Protein AF-A0A630V4N5-F1 (afdb_monomer)

Nearest PDB structures (foldseek):
  8ek7-assembly1_A  TM=9.807E-01  e=8.778E-05  Klebsiella aerogenes

Organism: Salmonella derby (NCBI:txid28144)

Structure (mmCIF, N/CA/C/O backbone):
data_AF-A0A630V4N5-F1
#
_entry.id   AF-A0A630V4N5-F1
#
loop_
_atom_site.group_PDB
_atom_site.id
_atom_site.type_symbol
_atom_site.label_atom_id
_atom_site.label_alt_id
_atom_site.label_comp_id
_atom_site.label_asym_id
_atom_site.label_entity_id
_atom_site.label_seq_id
_atom_site.pdbx_PDB_ins_code
_atom_site.Cartn_x
_atom_site.Cartn_y
_atom_site.Cartn_z
_atom_site.occupancy
_atom_site.B_iso_or_equiv
_atom_site.auth_seq_id
_atom_site.auth_comp_id
_atom_site.auth_asym_id
_atom_site.auth_atom_id
_atom_site.pdbx_PDB_model_num
ATOM 1 N N . MET A 1 1 ? -18.874 -26.822 6.046 1.00 43.31 1 MET A N 1
ATOM 2 C CA . MET A 1 1 ? -17.790 -26.272 6.886 1.00 43.31 1 MET A CA 1
ATOM 3 C C . MET A 1 1 ? -16.469 -26.641 6.231 1.00 43.31 1 MET A C 1
ATOM 5 O O . MET A 1 1 ? -16.001 -27.751 6.422 1.00 43.31 1 MET A O 1
ATOM 9 N N . THR A 1 2 ? -15.905 -25.771 5.398 1.00 29.94 2 THR A N 1
ATOM 10 C CA . THR A 1 2 ? -14.569 -25.978 4.819 1.00 29.94 2 THR A CA 1
ATOM 11 C C . THR A 1 2 ? -13.802 -24.678 4.985 1.00 29.94 2 THR A C 1
ATOM 13 O O . THR A 1 2 ? -14.001 -23.732 4.230 1.00 29.94 2 THR A O 1
ATOM 16 N N . PHE A 1 3 ? -12.987 -24.624 6.037 1.00 47.38 3 PHE A N 1
ATOM 17 C CA . PHE A 1 3 ? -11.972 -23.598 6.231 1.00 47.38 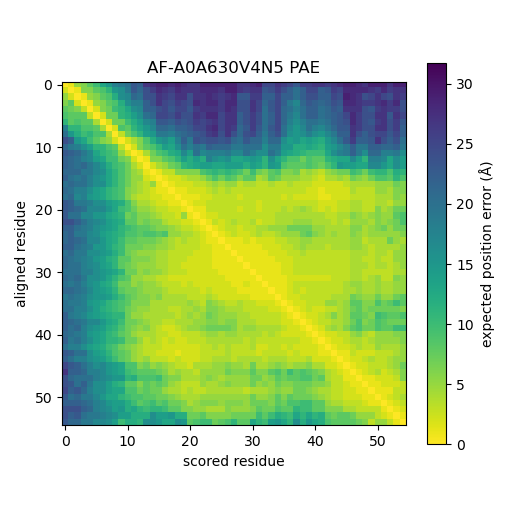3 PHE A CA 1
ATOM 18 C C . PHE A 1 3 ? -10.876 -23.849 5.193 1.00 47.38 3 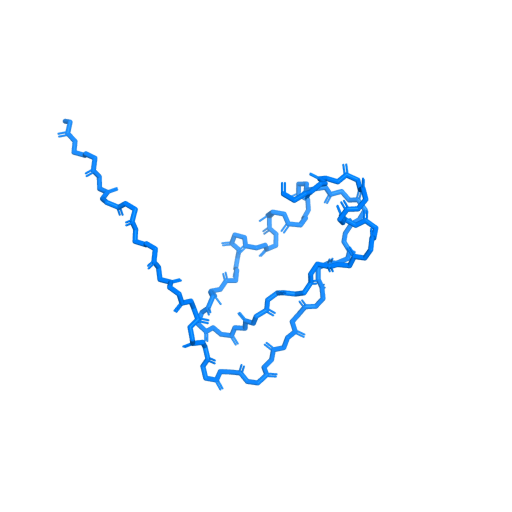PHE A C 1
ATOM 20 O O . PHE A 1 3 ? -10.059 -24.753 5.353 1.00 47.38 3 PHE A O 1
ATOM 27 N N . THR A 1 4 ? -10.908 -23.112 4.085 1.00 44.25 4 THR A N 1
ATOM 28 C CA . THR A 1 4 ? -9.824 -23.129 3.103 1.00 44.25 4 THR A CA 1
ATOM 29 C C . THR A 1 4 ? -8.675 -22.284 3.623 1.00 44.25 4 THR A C 1
ATOM 31 O O . THR A 1 4 ? -8.841 -21.122 3.985 1.00 44.25 4 THR A O 1
ATOM 34 N N . ALA A 1 5 ? -7.532 -22.951 3.699 1.00 47.09 5 ALA A N 1
ATOM 35 C CA . ALA A 1 5 ? -6.293 -22.541 4.315 1.00 47.09 5 ALA A CA 1
ATOM 36 C C . ALA A 1 5 ? -5.807 -21.144 3.907 1.00 47.09 5 ALA A C 1
ATOM 38 O O . ALA A 1 5 ? -5.689 -20.817 2.724 1.00 47.09 5 ALA A O 1
ATOM 39 N N . SER A 1 6 ? -5.416 -20.384 4.929 1.00 56.88 6 SER A N 1
ATOM 40 C CA . SER A 1 6 ? -4.455 -19.292 4.858 1.00 56.88 6 SER A CA 1
ATOM 41 C C . SER A 1 6 ? -3.220 -19.750 4.081 1.00 56.88 6 SER A C 1
ATOM 43 O O . SER A 1 6 ? -2.405 -20.520 4.586 1.00 56.88 6 SER A O 1
ATOM 45 N N . SER A 1 7 ? -3.086 -19.296 2.839 1.00 51.06 7 SER A N 1
ATOM 46 C CA . SER A 1 7 ? -1.851 -19.448 2.074 1.00 51.06 7 SER A CA 1
ATOM 47 C C . SER A 1 7 ? -0.998 -18.216 2.326 1.00 51.06 7 SER A C 1
ATOM 49 O O . SER A 1 7 ? -1.084 -17.218 1.618 1.00 51.06 7 SER A O 1
ATOM 51 N N . SER A 1 8 ? -0.193 -18.280 3.384 1.0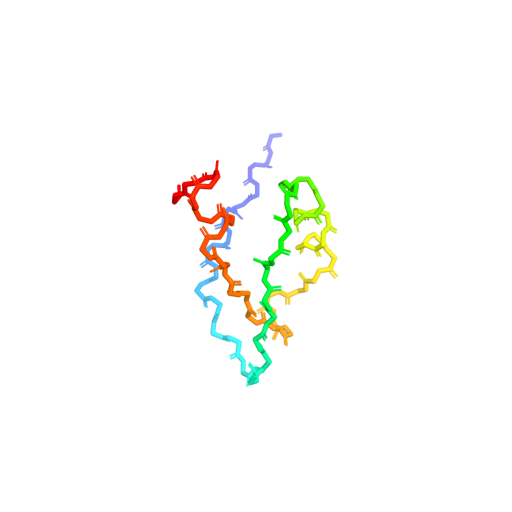0 60.38 8 SER A N 1
ATOM 52 C CA . SER A 1 8 ? 0.900 -17.342 3.618 1.00 60.38 8 SER A CA 1
ATOM 53 C C . SER A 1 8 ? 1.970 -17.566 2.549 1.00 60.38 8 SER A C 1
ATOM 55 O O . SER A 1 8 ? 2.926 -18.309 2.753 1.00 60.38 8 SER A O 1
ATOM 57 N N . SER A 1 9 ? 1.802 -16.959 1.376 1.00 54.25 9 SER A N 1
ATOM 58 C CA . SER A 1 9 ? 2.883 -16.838 0.406 1.00 54.25 9 SER A CA 1
ATOM 59 C C . S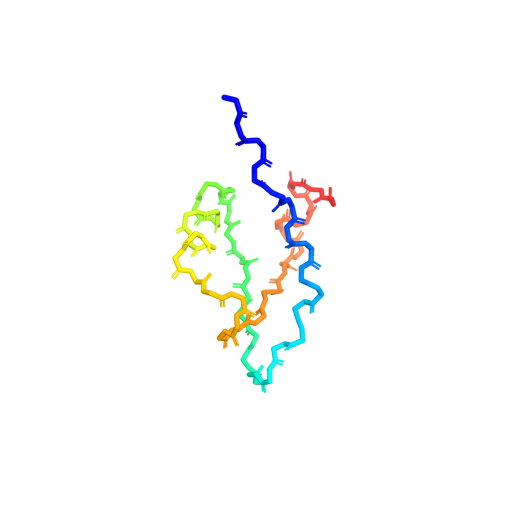ER A 1 9 ? 3.764 -15.671 0.839 1.00 54.25 9 SER A C 1
ATOM 61 O O . SER A 1 9 ? 3.361 -14.514 0.714 1.00 54.25 9 SER A O 1
ATOM 63 N N . CYS A 1 10 ? 4.970 -15.947 1.339 1.00 47.22 10 CYS A N 1
ATOM 64 C CA . CYS A 1 10 ? 6.042 -14.952 1.304 1.00 47.22 10 CYS A CA 1
ATOM 65 C C . CYS A 1 10 ? 6.206 -14.548 -0.167 1.00 47.22 10 CYS A C 1
ATOM 67 O O . CYS A 1 10 ? 6.745 -15.321 -0.956 1.00 47.22 10 CYS A O 1
ATOM 69 N N . ALA A 1 11 ? 5.639 -13.404 -0.554 1.00 59.59 11 ALA A N 1
ATOM 70 C CA . ALA A 1 11 ? 5.523 -12.980 -1.943 1.00 59.59 11 ALA A CA 1
ATOM 71 C C . ALA A 1 11 ? 6.902 -12.584 -2.492 1.00 59.59 11 ALA A C 1
ATOM 73 O O . ALA A 1 11 ? 7.287 -11.416 -2.518 1.00 59.59 11 ALA A O 1
ATOM 74 N N . ILE A 1 12 ? 7.676 -13.584 -2.911 1.00 59.84 12 ILE A N 1
ATOM 75 C CA . ILE A 1 12 ? 8.866 -13.393 -3.732 1.00 59.84 12 ILE A CA 1
ATOM 76 C C . ILE A 1 12 ? 8.357 -13.213 -5.161 1.00 59.84 12 ILE A C 1
ATOM 78 O O . ILE A 1 12 ? 8.195 -14.163 -5.919 1.00 59.84 12 ILE A O 1
ATOM 82 N N . THR A 1 13 ? 8.010 -11.971 -5.480 1.00 64.25 13 THR A N 1
ATOM 83 C CA . THR A 1 13 ? 7.622 -11.538 -6.826 1.00 64.25 13 THR A CA 1
ATOM 84 C C . THR A 1 13 ? 8.909 -11.267 -7.611 1.00 64.25 13 THR A C 1
ATOM 86 O O . THR A 1 13 ? 9.805 -10.590 -7.091 1.00 64.25 13 THR A O 1
ATOM 89 N N . GLU A 1 14 ? 9.039 -11.819 -8.820 1.00 72.31 14 GLU A N 1
ATOM 90 C CA . GLU A 1 14 ? 10.175 -11.541 -9.724 1.00 72.31 14 GLU A CA 1
ATOM 91 C C . GLU A 1 14 ? 10.045 -10.166 -10.397 1.00 72.31 14 GLU A C 1
ATOM 93 O O . GLU A 1 14 ? 11.006 -9.637 -10.955 1.00 72.31 14 GLU A O 1
ATOM 98 N N . SER A 1 15 ? 8.860 -9.561 -10.309 1.00 74.44 15 SER A N 1
ATOM 99 C CA . SER A 1 15 ? 8.577 -8.254 -10.877 1.00 74.44 15 SER A CA 1
ATOM 100 C C . SER A 1 15 ? 9.359 -7.149 -10.158 1.00 74.44 15 SER A C 1
ATOM 102 O O . SER A 1 15 ? 9.181 -6.952 -8.952 1.00 74.44 15 SER A O 1
ATOM 104 N N . PRO A 1 16 ? 10.158 -6.341 -10.882 1.00 83.88 16 PRO A N 1
ATOM 105 C CA . PRO A 1 16 ? 10.890 -5.209 -10.306 1.00 83.88 16 PRO A CA 1
ATOM 106 C C . PRO A 1 16 ? 9.981 -4.009 -9.980 1.00 83.88 16 PRO A C 1
ATOM 108 O O . PRO A 1 16 ? 10.461 -2.953 -9.567 1.00 83.88 16 PRO A O 1
ATOM 111 N N . VAL A 1 17 ? 8.669 -4.143 -10.193 1.00 85.62 17 VAL A N 1
ATOM 112 C CA . VAL A 1 17 ? 7.687 -3.070 -10.041 1.00 85.62 17 VAL A CA 1
ATOM 113 C C . VAL A 1 17 ? 7.279 -2.927 -8.578 1.00 85.62 17 VAL A C 1
ATOM 115 O O . VAL A 1 17 ? 6.771 -3.864 -7.957 1.00 85.62 17 VAL A O 1
ATOM 118 N N . VAL A 1 18 ? 7.450 -1.715 -8.050 1.00 88.12 18 VAL A N 1
ATOM 119 C CA . VAL A 1 18 ? 6.986 -1.325 -6.716 1.00 88.12 18 VAL A CA 1
ATOM 120 C C . VAL A 1 18 ? 5.981 -0.189 -6.852 1.00 88.12 18 VAL A C 1
ATOM 122 O O . VAL A 1 18 ? 6.323 0.900 -7.310 1.00 88.12 18 VAL A O 1
ATOM 125 N N . VAL A 1 19 ? 4.744 -0.436 -6.436 1.00 88.69 19 VAL A N 1
ATOM 126 C CA . VAL A 1 19 ? 3.649 0.534 -6.468 1.00 88.69 19 VAL A CA 1
ATOM 127 C C . VAL A 1 19 ? 3.557 1.232 -5.115 1.00 88.69 19 VAL A C 1
ATOM 129 O O . VAL A 1 19 ? 3.483 0.582 -4.073 1.00 88.69 19 VAL A O 1
ATOM 132 N N . ALA A 1 20 ? 3.569 2.564 -5.117 1.00 89.25 20 ALA A N 1
ATOM 133 C CA . ALA A 1 20 ? 3.382 3.352 -3.906 1.00 89.25 20 ALA A CA 1
ATOM 134 C C . ALA A 1 20 ? 1.891 3.411 -3.537 1.00 89.25 20 ALA A C 1
ATOM 136 O O . ALA A 1 20 ? 1.080 3.949 -4.287 1.00 89.25 20 ALA A O 1
ATOM 137 N N . LEU A 1 21 ? 1.545 2.858 -2.375 1.00 85.81 21 LEU A N 1
ATOM 138 C CA . LEU A 1 21 ? 0.235 3.000 -1.755 1.00 85.81 21 LEU A CA 1
ATOM 139 C C . LEU A 1 21 ? 0.247 4.279 -0.904 1.00 85.81 21 LEU A C 1
ATOM 141 O O . LEU A 1 21 ? 0.680 4.273 0.251 1.00 85.81 21 LEU A O 1
ATOM 145 N N . ASP A 1 22 ? -0.186 5.379 -1.514 1.00 81.81 22 ASP A N 1
ATOM 146 C CA . ASP A 1 22 ? -0.298 6.700 -0.889 1.00 81.81 22 ASP A CA 1
ATOM 147 C C . ASP A 1 22 ? -1.730 7.219 -1.083 1.00 81.81 22 ASP A C 1
ATOM 149 O O . ASP A 1 22 ? -2.010 8.092 -1.900 1.00 81.81 22 ASP A O 1
ATOM 153 N N . TYR A 1 23 ? -2.680 6.576 -0.399 1.00 82.81 23 TYR A N 1
ATOM 154 C CA . TYR A 1 23 ? -4.074 7.012 -0.386 1.00 82.81 23 TYR A CA 1
ATOM 155 C C . TYR A 1 23 ? -4.397 7.678 0.948 1.00 82.81 23 TYR A C 1
ATOM 157 O O . TYR A 1 23 ? -4.078 7.148 2.012 1.00 82.81 23 TYR A O 1
ATOM 165 N N . HIS A 1 24 ? -5.119 8.794 0.879 1.00 79.88 24 HIS A N 1
ATOM 166 C CA . HIS A 1 24 ? -5.659 9.483 2.054 1.00 79.88 24 HIS A CA 1
ATOM 167 C C . HIS A 1 24 ? -6.741 8.650 2.772 1.00 79.88 24 HIS A C 1
ATOM 169 O O . HIS A 1 24 ? -6.940 8.764 3.978 1.00 79.88 24 HIS A O 1
ATOM 175 N N . GLU A 1 25 ? -7.442 7.789 2.025 1.00 82.81 25 GLU A N 1
ATOM 176 C CA . GLU A 1 25 ? -8.536 6.946 2.512 1.00 82.81 25 GLU A CA 1
ATOM 177 C C . GLU A 1 25 ? -8.175 5.461 2.410 1.00 82.81 25 GLU A C 1
ATOM 179 O O . GLU A 1 25 ? -7.792 4.9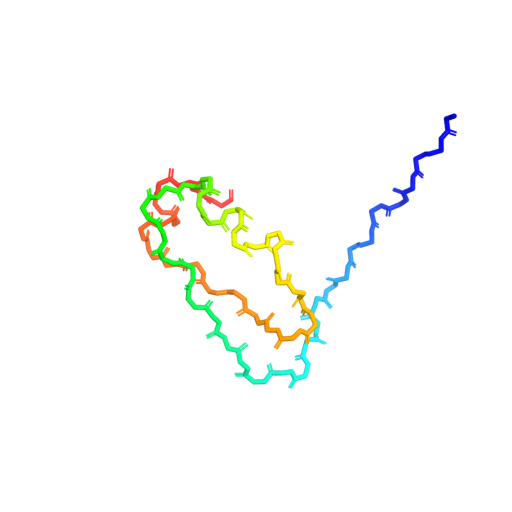68 1.343 1.00 82.81 25 GLU A O 1
ATOM 184 N N . ARG A 1 26 ? -8.361 4.730 3.516 1.00 84.25 26 ARG A N 1
ATOM 185 C CA . ARG A 1 26 ? -8.056 3.296 3.619 1.00 84.25 26 ARG A CA 1
ATOM 186 C C . ARG A 1 26 ? -8.847 2.461 2.609 1.00 84.25 26 ARG A C 1
ATOM 188 O O . ARG A 1 26 ? -8.284 1.568 1.987 1.00 84.25 26 ARG A O 1
ATOM 195 N N . ASP A 1 27 ? -10.131 2.753 2.430 1.00 88.81 27 ASP A N 1
ATOM 196 C CA . ASP A 1 27 ? -11.021 1.985 1.554 1.00 88.81 27 ASP A CA 1
ATOM 197 C C . ASP A 1 27 ? -10.602 2.066 0.085 1.00 88.81 27 ASP A C 1
ATOM 199 O O . ASP A 1 27 ? -10.660 1.073 -0.636 1.00 88.81 27 ASP A O 1
ATOM 203 N N . LYS A 1 28 ? -10.095 3.225 -0.352 1.00 87.44 28 LYS A N 1
ATOM 204 C CA . LYS A 1 28 ? -9.544 3.396 -1.705 1.00 87.44 28 LYS A CA 1
ATOM 205 C C . LYS A 1 28 ? -8.267 2.587 -1.894 1.00 87.44 28 LYS A C 1
ATOM 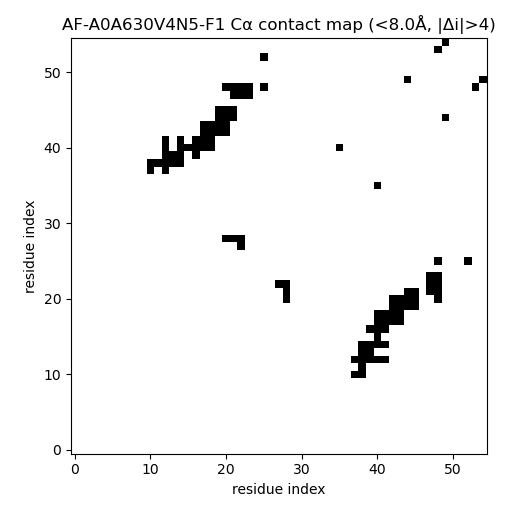207 O O . LYS A 1 28 ? -8.107 1.945 -2.930 1.00 87.44 28 LYS A O 1
ATOM 212 N N . ALA A 1 29 ? -7.396 2.581 -0.885 1.00 87.50 29 ALA A N 1
ATOM 213 C CA . ALA A 1 29 ? -6.212 1.733 -0.878 1.00 87.50 29 ALA A CA 1
ATOM 214 C C . ALA A 1 29 ? -6.584 0.250 -0.969 1.00 87.50 29 ALA A C 1
ATOM 216 O O . ALA A 1 29 ? -6.086 -0.440 -1.851 1.00 87.50 29 ALA A O 1
ATOM 217 N N . LEU A 1 30 ? -7.493 -0.234 -0.120 1.00 87.69 30 LEU A N 1
ATOM 218 C CA . LEU A 1 30 ? -7.934 -1.632 -0.138 1.00 87.69 30 LEU A CA 1
ATOM 219 C C . LEU A 1 30 ? -8.611 -2.013 -1.454 1.00 87.69 30 LEU A C 1
ATOM 221 O O . LEU A 1 30 ? -8.259 -3.035 -2.026 1.00 87.69 30 LEU A O 1
ATOM 225 N N . ALA A 1 31 ? -9.496 -1.170 -1.990 1.00 91.25 31 ALA A N 1
ATOM 226 C CA . ALA A 1 31 ? -10.142 -1.416 -3.279 1.00 91.25 31 ALA A CA 1
ATOM 227 C C . ALA A 1 31 ? -9.158 -1.423 -4.462 1.00 91.25 31 ALA A C 1
ATOM 229 O O . ALA A 1 31 ? -9.453 -2.010 -5.504 1.00 91.25 31 ALA A O 1
ATOM 230 N N . PHE A 1 32 ? -8.015 -0.744 -4.335 1.00 89.19 32 PHE A N 1
ATOM 231 C CA . PHE A 1 32 ? -6.923 -0.851 -5.296 1.00 89.19 32 PHE A CA 1
ATOM 232 C C . PHE A 1 32 ? -6.171 -2.168 -5.117 1.00 89.19 32 PHE A C 1
ATOM 234 O O . PHE A 1 32 ? -6.000 -2.877 -6.101 1.00 89.19 32 PHE A O 1
ATOM 241 N N . VAL A 1 33 ? -5.786 -2.514 -3.882 1.00 87.69 33 VAL A N 1
ATOM 242 C CA . VAL A 1 33 ? -5.082 -3.767 -3.558 1.00 87.69 33 VAL A CA 1
ATOM 243 C C . VAL A 1 33 ? -5.878 -4.999 -3.982 1.00 87.69 33 VAL A C 1
ATOM 245 O O . VAL A 1 33 ? -5.297 -5.936 -4.508 1.00 87.69 33 VAL A O 1
ATOM 248 N N . ASP A 1 34 ? -7.202 -4.968 -3.848 1.00 89.25 34 ASP A N 1
ATOM 249 C CA . ASP A 1 34 ? -8.091 -6.061 -4.259 1.00 89.25 34 ASP A CA 1
ATOM 250 C C . ASP A 1 34 ? -8.038 -6.348 -5.774 1.00 89.25 34 ASP A C 1
ATOM 252 O O . ASP A 1 34 ? -8.358 -7.442 -6.227 1.00 89.25 34 ASP A O 1
ATOM 256 N N . LYS A 1 35 ? -7.606 -5.367 -6.578 1.00 88.19 35 LYS A N 1
ATOM 257 C CA . LYS A 1 35 ? -7.519 -5.469 -8.044 1.00 88.19 35 LYS A CA 1
ATOM 258 C C . LYS A 1 35 ? -6.134 -5.847 -8.560 1.00 88.19 35 LYS A C 1
ATOM 260 O O . LYS A 1 35 ? -5.987 -6.016 -9.769 1.00 88.19 35 LYS A O 1
ATOM 265 N N . ILE A 1 36 ? -5.121 -5.900 -7.699 1.00 86.56 36 ILE A N 1
ATOM 266 C CA . ILE A 1 36 ? -3.740 -6.198 -8.091 1.00 86.56 36 ILE A CA 1
ATOM 267 C C . ILE A 1 36 ? -3.283 -7.517 -7.492 1.00 86.56 36 ILE A C 1
ATOM 269 O O . ILE A 1 36 ? -3.500 -7.806 -6.318 1.00 86.56 36 ILE A O 1
ATOM 273 N N . ASP A 1 37 ? -2.580 -8.292 -8.309 1.00 82.56 37 ASP A N 1
ATOM 274 C CA . ASP A 1 37 ? -2.003 -9.551 -7.879 1.00 82.56 37 ASP 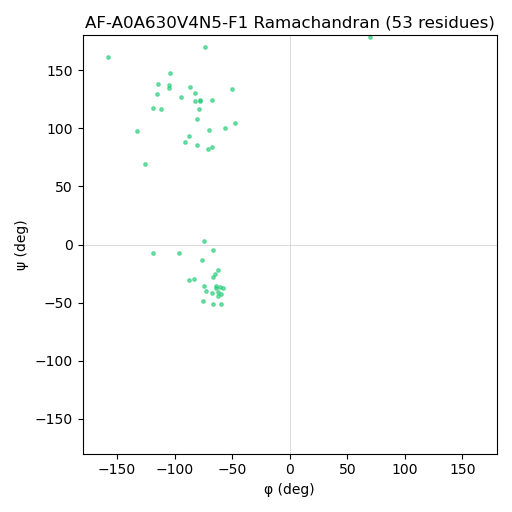A CA 1
ATOM 275 C C . ASP A 1 37 ? -0.621 -9.323 -7.246 1.00 82.56 37 ASP A C 1
ATOM 277 O O . ASP A 1 37 ? 0.235 -8.638 -7.820 1.00 82.56 37 ASP A O 1
ATOM 281 N N . PRO A 1 38 ? -0.328 -9.961 -6.101 1.00 80.75 38 PRO A N 1
ATOM 282 C CA . PRO A 1 38 ? 0.983 -9.882 -5.462 1.00 80.75 38 PRO A CA 1
ATOM 283 C C . PRO A 1 38 ? 2.086 -10.549 -6.292 1.00 80.75 38 PRO A C 1
ATOM 285 O O . PRO A 1 38 ? 3.243 -10.520 -5.895 1.00 80.75 38 PRO A O 1
ATOM 288 N N . ARG A 1 39 ? 1.765 -11.191 -7.420 1.00 81.12 39 ARG A N 1
ATOM 289 C CA . ARG A 1 39 ? 2.748 -11.769 -8.348 1.00 81.12 39 ARG A CA 1
ATOM 290 C C . ARG A 1 39 ? 3.293 -10.719 -9.315 1.00 81.12 39 ARG A C 1
ATOM 292 O O . ARG A 1 39 ? 4.453 -10.807 -9.707 1.00 81.12 39 ARG A O 1
ATOM 299 N N . ASP A 1 40 ? 2.485 -9.715 -9.639 1.00 81.06 40 ASP A N 1
ATOM 300 C CA . ASP A 1 40 ? 2.792 -8.699 -10.642 1.00 81.06 40 ASP A CA 1
ATOM 301 C C . ASP A 1 40 ? 3.558 -7.510 -10.066 1.00 81.06 40 ASP A C 1
ATOM 303 O O . ASP A 1 40 ? 4.370 -6.903 -10.765 1.00 81.06 40 ASP A O 1
ATOM 307 N N . CYS A 1 41 ? 3.350 -7.173 -8.794 1.00 84.44 41 CYS A N 1
ATOM 308 C CA . CYS A 1 41 ? 4.005 -6.026 -8.181 1.00 84.44 41 CYS A CA 1
ATOM 309 C C . CYS A 1 41 ? 4.073 -6.119 -6.655 1.00 84.44 41 CYS A C 1
ATOM 311 O O . CYS A 1 41 ? 3.356 -6.872 -6.000 1.00 84.44 41 CYS A O 1
ATOM 313 N N . ARG A 1 42 ? 4.974 -5.319 -6.082 1.00 86.62 42 ARG A N 1
ATOM 314 C CA . ARG A 1 42 ? 5.098 -5.129 -4.635 1.00 86.62 42 ARG A CA 1
ATOM 315 C C . ARG A 1 42 ? 4.497 -3.792 -4.247 1.00 86.62 42 ARG A C 1
ATOM 317 O O . ARG A 1 42 ? 4.590 -2.827 -5.001 1.00 86.62 42 ARG A O 1
ATOM 324 N N . LEU A 1 43 ? 3.932 -3.713 -3.052 1.00 87.88 43 LEU A N 1
ATOM 325 C CA . LEU A 1 43 ? 3.314 -2.490 -2.550 1.00 87.88 43 LEU A CA 1
ATOM 326 C C . LEU A 1 43 ? 4.215 -1.826 -1.515 1.00 87.88 43 LEU A C 1
ATOM 328 O O . LEU A 1 43 ? 4.732 -2.488 -0.616 1.00 87.88 43 LEU A O 1
ATOM 332 N N . LYS A 1 44 ? 4.392 -0.509 -1.628 1.00 87.75 44 LYS A N 1
ATOM 333 C CA . LYS A 1 44 ? 5.095 0.307 -0.637 1.00 87.75 44 LYS A CA 1
ATOM 334 C C . LYS A 1 44 ? 4.108 1.228 0.058 1.00 87.75 44 LYS A C 1
ATOM 336 O O . LYS A 1 44 ? 3.553 2.114 -0.581 1.00 87.75 44 LYS A O 1
ATOM 341 N N . VAL A 1 45 ? 3.934 1.045 1.360 1.00 86.56 45 VAL A N 1
ATOM 342 C CA . VAL A 1 45 ? 3.093 1.919 2.185 1.00 86.56 45 VAL A CA 1
ATOM 343 C C . VAL A 1 45 ? 3.858 3.210 2.489 1.00 86.56 45 VAL A C 1
ATOM 345 O O . VAL A 1 45 ? 4.992 3.167 2.972 1.00 86.56 45 VAL A O 1
ATOM 348 N N . GLY A 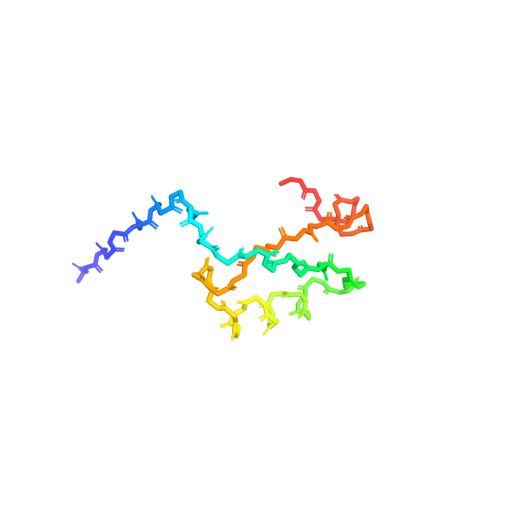1 46 ? 3.262 4.357 2.155 1.00 83.94 46 GLY A N 1
ATOM 349 C CA . GLY A 1 46 ? 3.806 5.682 2.464 1.00 83.94 46 GLY A CA 1
ATOM 350 C C . GLY A 1 46 ? 3.687 6.060 3.948 1.00 83.94 46 GLY A C 1
ATOM 351 O O . GLY A 1 46 ? 2.991 5.407 4.727 1.00 83.94 46 GLY A O 1
ATOM 352 N N . LYS A 1 47 ? 4.346 7.158 4.352 1.00 81.81 47 LYS A N 1
ATOM 353 C CA . LYS A 1 47 ? 4.313 7.663 5.742 1.00 81.81 47 LYS A CA 1
ATOM 354 C C . LYS A 1 47 ? 2.892 8.020 6.189 1.00 81.81 47 LYS A C 1
ATOM 356 O O . LYS A 1 47 ? 2.552 7.815 7.352 1.00 81.81 47 LYS A O 1
ATOM 361 N N . GLU A 1 48 ? 2.080 8.551 5.282 1.00 80.12 48 GLU A N 1
ATOM 362 C CA . GLU A 1 48 ? 0.730 9.023 5.584 1.00 80.12 48 GLU A CA 1
ATOM 363 C C . GLU A 1 48 ? -0.192 7.855 5.960 1.00 80.12 48 GLU A C 1
ATOM 365 O O . GLU A 1 48 ? -0.730 7.830 7.067 1.00 80.12 48 GLU A O 1
ATOM 370 N N . MET A 1 49 ? -0.243 6.806 5.130 1.00 81.25 49 MET A N 1
ATOM 371 C CA . MET A 1 49 ? -0.985 5.582 5.450 1.00 81.25 49 MET A CA 1
ATOM 372 C C . MET A 1 49 ? -0.460 4.866 6.700 1.00 81.25 49 MET A C 1
ATOM 374 O O . MET A 1 49 ? -1.263 4.421 7.516 1.00 81.25 49 MET A O 1
ATOM 378 N N . PHE A 1 50 ? 0.862 4.780 6.891 1.00 82.69 50 PHE A N 1
ATOM 379 C CA . PHE A 1 50 ? 1.434 4.139 8.082 1.00 82.69 50 PHE A CA 1
ATOM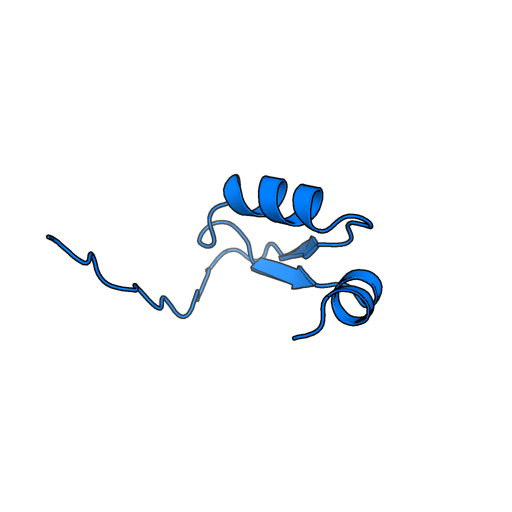 380 C C . PHE A 1 50 ? 1.070 4.889 9.374 1.00 82.69 50 PHE A C 1
ATOM 382 O O . PHE A 1 50 ? 0.788 4.273 10.398 1.00 82.69 50 PHE A O 1
ATOM 389 N N . THR A 1 51 ? 1.027 6.224 9.326 1.00 81.12 51 THR A N 1
ATOM 390 C CA . THR A 1 51 ? 0.650 7.055 10.482 1.00 81.12 51 THR A CA 1
ATOM 391 C C . THR A 1 51 ? -0.847 6.966 10.779 1.00 81.12 51 THR A C 1
ATOM 393 O O . THR A 1 51 ? -1.235 6.911 11.942 1.00 81.12 51 THR A O 1
ATOM 396 N N . LEU A 1 52 ? -1.691 6.946 9.741 1.00 80.38 52 LEU A N 1
ATOM 397 C CA . LEU A 1 52 ? -3.148 6.904 9.886 1.00 80.38 52 LEU A CA 1
ATOM 398 C C . LEU A 1 52 ? -3.669 5.527 10.305 1.00 80.38 52 LEU A C 1
ATOM 400 O O . LEU A 1 52 ? -4.662 5.438 11.027 1.00 80.38 52 LEU A O 1
ATOM 404 N N . PHE A 1 53 ? -3.039 4.454 9.824 1.00 77.25 53 PHE A N 1
ATOM 405 C CA . PHE A 1 53 ? -3.604 3.109 9.912 1.00 77.25 53 PHE A CA 1
ATOM 406 C C . PHE A 1 53 ? -2.764 2.116 10.712 1.00 77.25 53 PHE A C 1
ATOM 408 O O . PHE A 1 53 ? -3.289 1.050 11.023 1.00 77.25 53 PHE A O 1
ATOM 415 N N . GLY A 1 54 ? -1.550 2.494 11.122 1.00 72.19 54 GLY A N 1
ATOM 416 C CA . GLY A 1 54 ? -0.673 1.658 11.939 1.00 72.19 54 GLY A CA 1
ATOM 417 C C . GLY A 1 54 ? -0.112 0.438 11.193 1.00 72.19 54 GLY A C 1
ATOM 418 O O . GLY A 1 54 ? -0.387 0.264 10.003 1.00 72.19 54 GLY A O 1
ATOM 419 N N . PRO A 1 55 ? 0.730 -0.364 11.871 1.00 73.12 55 PRO A N 1
ATOM 420 C CA . PRO A 1 55 ? 1.220 -1.645 11.364 1.00 73.12 55 PRO A CA 1
ATOM 421 C C . PRO A 1 55 ? 0.154 -2.749 11.380 1.00 73.12 55 PRO A C 1
ATOM 423 O O . PRO A 1 55 ? -0.750 -2.703 12.247 1.00 73.12 55 PRO A O 1
#

Sequence (55 aa):
MTFTASSSSCAITESPVVVALDYHERDKALAFVDKIDPRDCRLKVGKEMFTLFGP

Solvent-accessible surface area (backbone atoms only — not comparable to full-atom values): 3652 Å² total; per-residue (Å²): 142,78,88,77,75,86,76,84,65,82,74,80,42,87,42,91,46,70,46,76,47,74,46,97,45,69,66,62,44,50,63,48,53,76,74,53,58,62,62,64,36,43,80,41,79,33,72,65,39,44,71,76,66,53,134

Radius of gyration: 13.32 Å; Cα contacts (8 Å, |Δi|>4): 53; chains: 1; bounding box: 29×36×23 Å

Foldseek 3Di:
DDDDDDPPPPLPAPAPAEAEQDDLDPVVSVVVVVVDDSNHYHYDYDPNCCVVPND

pLDDT: mean 76.02, std 15.08, range [29.94, 91.25]

Secondary structure (DSSP, 8-state):
-----------------EEEE--SSHHHHHHHHTTS-TTT-EEEE-HHHHHHH--

Mean predicted aligned error: 9.55 Å

InterPro domains:
  IPR001754 Orotidine 5'-phosphate decarboxylase domain [PF00215] (16-54)
  IPR011060 Ribulose-phosphate binding barrel [SSF51366] (12-55)
  IPR013785 Aldolase-type TIM barrel [G3DSA:3.20.20.70] (10-55)